Protein AF-A0A8J6C2D4-F1 (afdb_monomer_lite)

Sequence (119 aa):
MIMQDKLEKERIDAKNAVEEYVYEMRDKLSGVYEKFVNEDDRNSFILKLEDTENWLYEDGEDQPKQVYIDKLTDLKNLGQPIQTRYQEFEDRPKAFEELGKQVQLYMKVINAFKNKVCN

Secondary structure (DSSP, 8-state):
-HHHHHHHHHHHHHHHHHHHHHHHHHHHHHTTTGGGS-HHHHHHHHHHHHHHHHHHHTTTTT--HHHHHHHHHHHHHHHHHHHHHHHHHHHHHHHHHHHHHHHHHHHHHHHHHHHHH--

Structure (mmCIF, N/CA/C/O backbone):
data_AF-A0A8J6C2D4-F1
#
_entry.id   AF-A0A8J6C2D4-F1
#
loop_
_atom_site.group_PDB
_atom_site.id
_atom_site.type_symbol
_atom_site.label_atom_id
_atom_site.label_alt_id
_atom_site.label_comp_id
_atom_site.label_asym_id
_atom_site.label_entity_id
_atom_site.label_seq_id
_atom_site.pdbx_PDB_ins_code
_atom_site.Cartn_x
_atom_site.Cartn_y
_atom_site.Cartn_z
_atom_site.occupancy
_atom_site.B_iso_or_equiv
_atom_site.auth_seq_id
_atom_site.auth_comp_id
_atom_site.auth_asym_id
_atom_site.auth_atom_id
_atom_site.pdbx_PDB_model_num
ATOM 1 N N . MET A 1 1 ? -4.770 -21.304 28.752 1.00 62.91 1 MET A N 1
ATOM 2 C CA . MET A 1 1 ? -4.021 -20.031 28.751 1.00 62.91 1 MET A CA 1
ATOM 3 C C . MET A 1 1 ? -3.295 -19.847 27.424 1.00 62.91 1 MET A C 1
ATOM 5 O O . MET A 1 1 ? -3.813 -19.088 26.629 1.00 62.91 1 MET A O 1
ATOM 9 N N . ILE A 1 2 ? -2.301 -20.675 27.068 1.00 76.62 2 ILE A N 1
ATOM 10 C CA . ILE A 1 2 ? -1.493 -20.533 25.826 1.00 76.62 2 ILE A CA 1
ATOM 11 C C . ILE A 1 2 ? -2.294 -20.274 24.526 1.00 76.62 2 ILE A C 1
ATOM 13 O O . ILE A 1 2 ? -1.896 -19.448 23.712 1.00 76.62 2 ILE A O 1
ATOM 17 N N . MET A 1 3 ? -3.417 -20.966 24.299 1.00 80.25 3 MET A N 1
ATOM 18 C CA . MET A 1 3 ? -4.194 -20.800 23.058 1.00 80.25 3 MET A CA 1
ATOM 19 C C . MET A 1 3 ? -5.040 -19.519 23.023 1.00 80.25 3 MET A C 1
ATOM 21 O O . MET A 1 3 ? -5.219 -18.951 21.954 1.00 80.25 3 MET A O 1
ATOM 25 N N . GLN A 1 4 ? -5.525 -19.053 24.176 1.00 79.19 4 GLN A N 1
ATOM 26 C CA . GLN A 1 4 ? -6.250 -17.782 24.277 1.00 79.19 4 GLN A CA 1
ATOM 27 C C . GLN A 1 4 ? -5.280 -16.609 24.102 1.00 79.19 4 GLN A C 1
ATOM 29 O O . GLN A 1 4 ? -5.537 -15.726 23.294 1.00 79.19 4 GLN A O 1
ATOM 34 N N . ASP A 1 5 ? -4.104 -16.685 24.734 1.00 85.06 5 ASP A N 1
ATOM 35 C CA . ASP A 1 5 ? -3.047 -15.677 24.588 1.00 85.06 5 ASP A CA 1
ATOM 36 C C . ASP A 1 5 ? -2.575 -15.558 23.127 1.00 85.06 5 ASP A C 1
ATOM 38 O O . ASP A 1 5 ? -2.307 -14.465 22.631 1.00 85.06 5 ASP A O 1
ATOM 42 N N . LYS A 1 6 ? -2.511 -16.686 22.402 1.00 88.38 6 LYS A N 1
ATOM 43 C CA . LYS A 1 6 ? -2.174 -16.698 20.973 1.00 88.38 6 LYS A CA 1
ATOM 44 C C . LYS A 1 6 ? -3.245 -16.018 20.116 1.00 88.38 6 LYS A C 1
ATOM 46 O O . LYS A 1 6 ? -2.894 -15.245 19.231 1.00 88.38 6 LYS A O 1
ATOM 51 N N . LEU A 1 7 ? -4.523 -16.312 20.353 1.00 88.44 7 LEU A N 1
ATOM 52 C CA . LEU A 1 7 ? -5.626 -15.711 19.596 1.00 88.44 7 LEU A CA 1
ATOM 53 C C . LEU A 1 7 ? -5.710 -14.201 19.834 1.00 88.44 7 LEU A C 1
ATOM 55 O O . LEU A 1 7 ? -5.902 -13.447 18.884 1.00 88.44 7 LEU A O 1
ATOM 59 N N . GLU A 1 8 ? -5.499 -13.773 21.077 1.00 89.12 8 GLU A N 1
ATOM 60 C CA . GLU A 1 8 ? -5.463 -12.359 21.439 1.00 89.12 8 GLU A CA 1
ATOM 61 C C . GLU A 1 8 ? -4.293 -11.640 20.764 1.00 89.12 8 GLU A C 1
ATOM 63 O O . GLU A 1 8 ? -4.472 -10.593 20.144 1.00 89.12 8 GLU A O 1
ATOM 68 N N . LYS A 1 9 ? -3.103 -12.251 20.780 1.00 91.88 9 LYS A N 1
ATOM 69 C CA . LYS A 1 9 ? -1.945 -11.718 20.060 1.00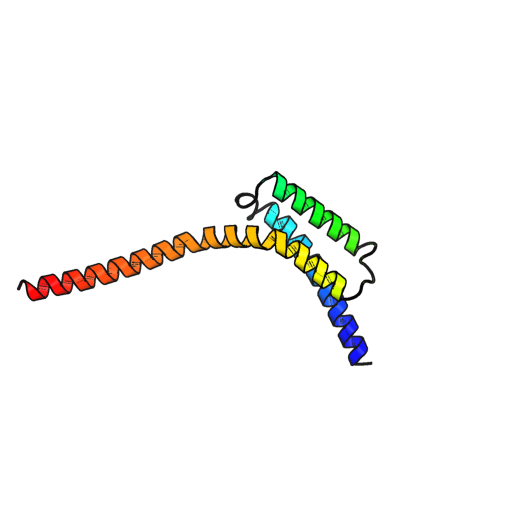 91.88 9 LYS A CA 1
ATOM 70 C C . LYS A 1 9 ? -2.226 -11.565 18.564 1.00 91.88 9 LYS A C 1
ATOM 72 O O . LYS A 1 9 ? -1.973 -10.510 18.001 1.00 91.88 9 LYS A O 1
ATOM 77 N N . GLU A 1 10 ? -2.775 -12.593 17.923 1.00 92.38 10 GLU A N 1
ATOM 78 C CA . GLU A 1 10 ? -3.084 -12.546 16.490 1.00 92.38 10 GLU A CA 1
ATOM 79 C C . GLU A 1 10 ? -4.144 -11.493 16.135 1.00 92.38 10 GLU A C 1
ATOM 81 O O . GLU A 1 10 ? -4.156 -10.991 15.010 1.00 92.38 10 GLU A O 1
ATOM 86 N N . ARG A 1 11 ? -5.048 -11.174 17.066 1.00 92.56 11 ARG A N 1
ATOM 87 C CA . ARG A 1 11 ? -6.023 -10.092 16.919 1.00 92.56 11 ARG A CA 1
ATOM 88 C C . ARG A 1 11 ? -5.345 -8.726 16.978 1.00 92.56 11 ARG A C 1
ATOM 90 O O . ARG A 1 11 ? -5.586 -7.907 16.097 1.00 92.56 11 ARG A O 1
ATOM 97 N N . ILE A 1 12 ? -4.481 -8.512 17.971 1.00 92.94 12 ILE A N 1
ATOM 98 C CA . ILE A 1 12 ? -3.700 -7.277 18.123 1.00 92.94 12 ILE A CA 1
ATOM 99 C C . ILE A 1 12 ? -2.794 -7.068 16.905 1.00 92.94 12 ILE A C 1
ATOM 101 O O . ILE A 1 12 ? -2.779 -5.982 16.334 1.00 92.94 12 ILE A O 1
ATOM 105 N N . ASP A 1 13 ? -2.110 -8.119 16.446 1.00 94.81 13 ASP A N 1
ATOM 106 C CA . ASP A 1 13 ? -1.264 -8.068 15.249 1.00 94.81 13 ASP A CA 1
ATOM 107 C C . ASP A 1 13 ? -2.083 -7.672 14.003 1.00 94.81 13 ASP A C 1
ATOM 109 O O . ASP A 1 13 ? -1.626 -6.874 13.185 1.00 94.81 13 ASP A O 1
ATOM 113 N N . ALA A 1 14 ? -3.313 -8.184 13.863 1.00 95.06 14 ALA A N 1
ATOM 114 C CA . ALA A 1 14 ? -4.197 -7.815 12.758 1.00 95.06 14 ALA A CA 1
ATOM 115 C C . ALA A 1 14 ? -4.672 -6.354 12.843 1.00 95.06 14 ALA A C 1
ATOM 117 O O . ALA A 1 14 ? -4.709 -5.679 11.816 1.00 95.06 14 ALA A O 1
ATOM 118 N N . LYS A 1 15 ? -4.992 -5.854 14.043 1.00 94.88 15 LYS A N 1
ATOM 119 C CA . LYS A 1 15 ? -5.341 -4.443 14.272 1.00 94.88 15 LYS A CA 1
ATOM 120 C C . LYS A 1 15 ? -4.174 -3.520 13.906 1.00 94.88 15 LYS A C 1
ATOM 122 O O . LYS A 1 15 ? -4.352 -2.607 13.104 1.00 94.88 15 LYS A O 1
ATOM 127 N N . ASN A 1 16 ? -2.978 -3.824 14.410 1.00 95.06 16 ASN A N 1
ATOM 128 C CA . ASN A 1 16 ? -1.759 -3.061 14.128 1.00 95.06 16 ASN A CA 1
ATOM 129 C C . ASN A 1 16 ? -1.428 -3.045 12.629 1.00 95.06 16 ASN A C 1
ATOM 131 O O . ASN A 1 16 ? -1.004 -2.023 12.105 1.00 95.06 16 ASN A O 1
ATOM 135 N N . ALA A 1 17 ? -1.666 -4.151 11.915 1.00 96.38 17 ALA A N 1
ATOM 136 C CA . ALA A 1 17 ? -1.454 -4.207 10.470 1.00 96.38 17 ALA A CA 1
ATOM 137 C C . ALA A 1 17 ? -2.399 -3.279 9.683 1.00 96.38 17 ALA A C 1
ATOM 139 O O . ALA A 1 17 ? -2.013 -2.773 8.630 1.00 96.38 17 ALA A O 1
ATOM 140 N N . VAL A 1 18 ? -3.631 -3.056 10.162 1.00 96.50 18 VAL A N 1
ATOM 141 C CA . VAL A 1 18 ? -4.541 -2.062 9.566 1.00 96.50 18 VAL A CA 1
ATOM 142 C C . VAL A 1 18 ? -4.025 -0.653 9.841 1.00 96.50 18 VAL A C 1
ATOM 144 O O . VAL A 1 18 ? -3.941 0.144 8.912 1.00 96.50 18 VAL A O 1
ATOM 147 N N . GLU A 1 19 ? -3.651 -0.363 11.087 1.00 95.50 19 GLU A N 1
ATOM 148 C CA . GLU A 1 19 ? -3.138 0.946 11.504 1.00 95.50 19 GLU A CA 1
ATOM 14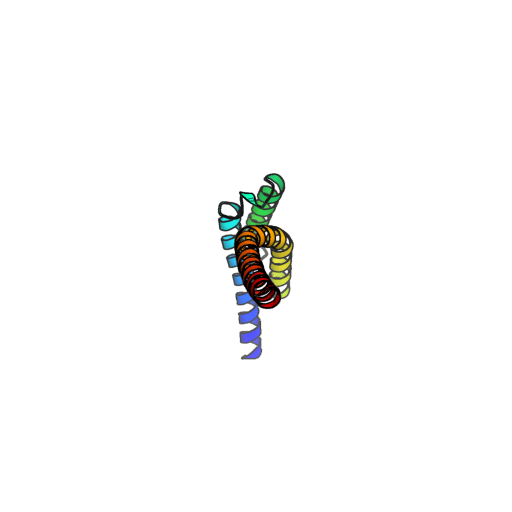9 C C . GLU A 1 19 ? -1.874 1.338 10.722 1.00 95.50 19 GLU A C 1
ATOM 151 O O . GLU A 1 19 ? -1.823 2.404 10.109 1.00 95.50 19 GLU A O 1
ATOM 156 N N . GLU A 1 20 ? -0.892 0.437 10.647 1.00 96.94 20 GLU A N 1
ATOM 157 C CA . GLU A 1 20 ? 0.342 0.642 9.884 1.00 96.94 20 GLU A CA 1
ATOM 158 C C . GLU A 1 20 ? 0.047 0.899 8.402 1.00 96.94 20 GLU A C 1
ATOM 160 O O . GLU A 1 20 ? 0.571 1.852 7.822 1.00 96.94 20 GLU A O 1
ATOM 165 N N . TYR A 1 21 ? -0.843 0.103 7.799 1.00 96.81 21 TYR A N 1
ATOM 166 C CA . TYR A 1 21 ? -1.219 0.278 6.398 1.00 96.81 21 TYR A CA 1
ATOM 167 C C . TYR A 1 21 ? -1.899 1.627 6.143 1.00 96.81 21 TYR A C 1
ATOM 169 O O . TYR A 1 21 ? -1.643 2.258 5.118 1.00 96.81 21 TYR A O 1
ATOM 177 N N . VAL A 1 22 ? -2.757 2.081 7.062 1.00 96.38 22 VAL A N 1
ATOM 178 C CA . VAL A 1 22 ? -3.441 3.374 6.955 1.00 96.38 22 VAL A CA 1
ATOM 179 C C . VAL A 1 22 ? -2.438 4.526 6.961 1.00 96.38 22 VAL A C 1
ATOM 181 O O . VAL A 1 22 ? -2.480 5.371 6.061 1.00 96.38 22 VAL A O 1
ATOM 184 N N . TYR A 1 23 ? -1.499 4.524 7.911 1.00 94.62 23 TYR A N 1
ATOM 185 C CA . TYR A 1 23 ? -0.459 5.549 7.988 1.00 94.62 23 TYR A CA 1
ATOM 186 C C . TYR A 1 23 ? 0.473 5.524 6.774 1.00 94.62 23 TYR A C 1
ATOM 188 O O . TYR A 1 23 ? 0.689 6.558 6.138 1.00 94.62 23 TYR A O 1
ATOM 196 N N . GLU A 1 24 ? 0.982 4.345 6.411 1.00 95.38 24 GLU A N 1
ATOM 197 C CA . GLU A 1 24 ? 1.896 4.177 5.281 1.00 95.38 24 GLU A CA 1
ATOM 198 C C . GLU A 1 24 ? 1.246 4.614 3.960 1.00 95.38 24 GLU A C 1
ATOM 200 O O . GLU A 1 24 ? 1.862 5.319 3.157 1.00 95.38 24 GLU A O 1
ATOM 205 N N . MET A 1 25 ? -0.007 4.221 3.715 1.00 94.88 25 MET A N 1
ATOM 206 C CA . MET A 1 25 ? -0.683 4.569 2.468 1.00 94.88 25 MET A CA 1
ATOM 207 C C . MET A 1 25 ? -1.034 6.047 2.381 1.00 94.88 25 MET A C 1
ATOM 209 O O . MET A 1 25 ? -0.907 6.608 1.293 1.00 94.88 25 MET A O 1
ATOM 213 N N . ARG A 1 26 ? -1.436 6.701 3.479 1.00 94.62 26 ARG A N 1
ATOM 214 C CA . ARG A 1 26 ? -1.723 8.145 3.454 1.00 94.62 26 ARG A CA 1
ATOM 215 C C . ARG A 1 26 ? -0.471 8.954 3.098 1.00 94.62 26 ARG A C 1
ATOM 217 O O . ARG A 1 26 ? -0.553 9.856 2.258 1.00 94.62 26 ARG A O 1
ATOM 224 N N . ASP A 1 27 ? 0.676 8.594 3.675 1.00 95.25 27 ASP A N 1
ATOM 225 C CA . ASP A 1 27 ? 1.970 9.204 3.347 1.00 95.25 27 ASP A CA 1
ATOM 226 C C . ASP A 1 27 ? 2.331 8.985 1.870 1.00 95.25 27 ASP A C 1
ATOM 228 O O . ASP A 1 27 ? 2.557 9.937 1.120 1.00 95.25 27 ASP A O 1
ATOM 232 N N . LYS A 1 28 ? 2.267 7.736 1.391 1.00 94.62 28 LYS A N 1
ATOM 233 C CA . LYS A 1 28 ? 2.613 7.422 -0.001 1.00 94.62 28 LYS A CA 1
ATOM 234 C C . LYS A 1 28 ? 1.680 8.067 -1.021 1.00 94.62 28 LYS A C 1
ATOM 236 O O . LYS A 1 28 ? 2.170 8.514 -2.057 1.00 94.62 28 LYS A O 1
ATOM 241 N N . LEU A 1 29 ? 0.373 8.139 -0.757 1.00 93.44 29 LEU A N 1
ATOM 242 C CA . LEU A 1 29 ? -0.609 8.798 -1.635 1.00 93.44 29 LEU A CA 1
ATOM 243 C C . LEU A 1 29 ? -0.350 10.298 -1.784 1.00 93.44 29 LEU A C 1
ATOM 245 O O . LEU A 1 29 ? -0.614 10.848 -2.852 1.00 93.44 29 LEU A O 1
ATOM 249 N N . SER A 1 30 ? 0.194 10.925 -0.742 1.00 90.50 30 SER A N 1
ATOM 250 C CA . SER A 1 30 ? 0.579 12.342 -0.733 1.00 90.50 30 SER A CA 1
ATOM 251 C C . SER A 1 30 ? 2.009 12.575 -1.241 1.00 90.50 30 SER A C 1
ATOM 253 O O . SER A 1 30 ? 2.440 13.716 -1.374 1.00 90.50 30 SER A O 1
ATOM 255 N N . GLY A 1 31 ? 2.753 11.499 -1.507 1.00 92.38 31 GLY A N 1
ATOM 256 C CA . GLY A 1 31 ? 4.137 11.526 -1.960 1.00 92.38 31 GLY A CA 1
ATOM 257 C C . GLY A 1 31 ? 4.325 10.735 -3.249 1.00 92.38 31 GLY A C 1
ATOM 258 O O . GLY A 1 31 ? 3.913 11.143 -4.333 1.00 92.38 31 GLY A O 1
ATOM 259 N N . VAL A 1 32 ? 4.987 9.582 -3.148 1.00 93.31 32 VAL A N 1
ATOM 260 C CA . VAL A 1 32 ? 5.446 8.811 -4.318 1.00 93.31 32 VAL A CA 1
ATOM 261 C C . VAL A 1 32 ? 4.320 8.311 -5.225 1.00 93.31 32 VAL A C 1
ATOM 263 O O . VAL A 1 32 ? 4.543 8.139 -6.420 1.00 93.31 32 VAL A O 1
ATOM 266 N N . TYR A 1 33 ? 3.117 8.085 -4.692 1.00 93.88 33 TYR A N 1
ATOM 267 C CA . TYR A 1 33 ? 1.976 7.574 -5.452 1.00 93.88 33 TYR A CA 1
ATOM 268 C C . TYR A 1 33 ? 1.126 8.660 -6.100 1.00 93.88 33 TYR A C 1
ATOM 270 O O . TYR A 1 33 ? 0.319 8.321 -6.961 1.00 93.88 33 TYR A O 1
ATOM 278 N N . GLU A 1 34 ? 1.340 9.937 -5.774 1.00 92.06 34 GLU A N 1
ATOM 279 C CA . GLU A 1 34 ? 0.524 11.058 -6.254 1.00 92.06 34 GLU A CA 1
ATOM 280 C C . GLU A 1 34 ? 0.350 11.053 -7.784 1.00 92.06 34 GLU A C 1
ATOM 282 O O . GLU A 1 34 ? -0.739 11.296 -8.294 1.00 92.06 34 GLU A O 1
ATOM 287 N N . LYS A 1 35 ? 1.408 10.699 -8.525 1.00 92.31 35 LYS A N 1
ATOM 288 C CA . LYS A 1 35 ? 1.428 10.681 -10.000 1.00 92.31 35 LYS A CA 1
ATOM 289 C C . LYS A 1 35 ? 0.838 9.414 -10.632 1.00 92.31 35 LYS A C 1
ATOM 291 O O . LYS A 1 35 ? 0.743 9.335 -11.854 1.00 92.31 35 LYS A O 1
ATOM 296 N N . PHE A 1 36 ? 0.492 8.408 -9.830 1.00 93.38 36 PHE A N 1
ATOM 297 C CA . PHE A 1 36 ? 0.072 7.072 -10.283 1.00 93.38 36 PHE A CA 1
ATOM 298 C C . PHE A 1 36 ? -1.409 6.775 -10.001 1.00 93.38 36 PHE A C 1
ATOM 300 O O . PHE A 1 36 ? -1.905 5.671 -10.266 1.00 93.38 36 PHE A O 1
ATOM 307 N N . VAL A 1 37 ? -2.124 7.771 -9.484 1.00 93.75 37 VAL A N 1
ATOM 308 C CA . VAL A 1 37 ? -3.544 7.727 -9.143 1.00 93.75 37 VAL A CA 1
ATOM 309 C C . VAL A 1 37 ? -4.222 9.003 -9.645 1.00 93.75 37 VAL A C 1
ATOM 311 O O . VAL A 1 37 ? -3.594 10.056 -9.710 1.00 93.75 37 VAL A O 1
ATOM 314 N N . ASN A 1 38 ? -5.490 8.906 -10.042 1.00 93.25 38 ASN A N 1
ATOM 315 C CA . ASN A 1 38 ? -6.274 10.085 -10.399 1.00 93.25 38 ASN A CA 1
ATOM 316 C C . ASN A 1 38 ? -6.657 10.873 -9.134 1.00 93.25 38 ASN A C 1
ATOM 318 O O . ASN A 1 38 ? -6.776 10.281 -8.064 1.00 93.25 38 ASN A O 1
ATOM 322 N N . GLU A 1 39 ? -6.888 12.181 -9.240 1.00 92.19 39 GLU A N 1
ATOM 323 C CA . GLU A 1 39 ? -7.203 13.017 -8.073 1.00 92.19 39 GLU A CA 1
ATOM 324 C C . GLU A 1 39 ? -8.488 12.571 -7.365 1.00 92.19 39 GLU A C 1
ATOM 326 O O . GLU A 1 39 ? -8.495 12.459 -6.140 1.00 92.19 39 GLU A O 1
ATOM 331 N N . ASP A 1 40 ? -9.537 12.238 -8.121 1.00 93.12 40 ASP A N 1
ATOM 332 C CA . ASP A 1 40 ? -10.808 11.761 -7.561 1.00 93.12 40 ASP A CA 1
ATOM 333 C C . ASP A 1 40 ? -10.634 10.443 -6.790 1.00 93.12 40 ASP A C 1
ATOM 335 O O . ASP A 1 40 ? -11.070 10.322 -5.643 1.00 93.12 40 ASP A O 1
ATOM 339 N N . ASP A 1 41 ? -9.931 9.475 -7.389 1.00 92.56 41 ASP A N 1
ATOM 340 C CA . ASP A 1 41 ? -9.651 8.174 -6.771 1.00 92.56 41 ASP A CA 1
ATOM 341 C C . ASP A 1 41 ? -8.753 8.328 -5.537 1.00 92.56 41 ASP A C 1
ATOM 343 O O . ASP A 1 41 ? -8.964 7.666 -4.519 1.00 92.56 41 ASP A O 1
ATOM 347 N N . ARG A 1 42 ? -7.764 9.228 -5.603 1.00 93.06 42 ARG A N 1
ATOM 348 C CA . ARG A 1 42 ? -6.864 9.545 -4.489 1.00 93.06 42 ARG A CA 1
ATOM 349 C C . ARG A 1 42 ? -7.645 10.123 -3.323 1.00 93.06 42 ARG A C 1
ATOM 351 O O . ARG A 1 42 ? -7.502 9.639 -2.206 1.00 93.06 42 ARG A O 1
ATOM 358 N N . ASN A 1 43 ? -8.472 11.132 -3.580 1.00 93.88 43 ASN A N 1
ATOM 359 C CA . ASN A 1 43 ? -9.262 11.796 -2.549 1.00 93.88 43 ASN A CA 1
ATOM 360 C C . ASN A 1 43 ? -10.274 10.821 -1.931 1.00 93.88 43 ASN A C 1
ATOM 362 O O . ASN A 1 43 ? -10.386 10.750 -0.711 1.00 93.88 43 ASN A O 1
ATOM 366 N N . SER A 1 44 ? -10.947 10.008 -2.754 1.00 94.69 44 SER A N 1
ATOM 367 C CA . SER A 1 44 ? -11.847 8.957 -2.266 1.00 94.69 44 SER A CA 1
ATOM 368 C C . SER A 1 44 ? -11.118 7.938 -1.388 1.00 94.69 44 SER A C 1
ATOM 370 O O . SER A 1 44 ? -11.646 7.520 -0.355 1.00 94.69 44 SER A O 1
ATOM 372 N N . PHE A 1 45 ? -9.893 7.559 -1.756 1.00 95.75 45 PHE A N 1
ATOM 373 C CA . PHE A 1 45 ? -9.115 6.614 -0.968 1.00 95.75 45 PHE A CA 1
ATOM 374 C C . PHE A 1 45 ? -8.586 7.230 0.333 1.00 95.75 45 PHE A C 1
ATOM 376 O O . PHE A 1 45 ? -8.673 6.579 1.370 1.00 95.75 45 PHE A O 1
ATOM 383 N N . ILE A 1 46 ? -8.122 8.485 0.319 1.00 94.56 46 ILE A N 1
ATOM 384 C CA . ILE A 1 46 ? -7.713 9.218 1.531 1.00 94.56 46 ILE A CA 1
ATOM 385 C C . ILE A 1 46 ? -8.867 9.285 2.534 1.00 94.56 46 ILE A C 1
ATOM 387 O O . ILE A 1 46 ? -8.667 8.924 3.692 1.00 94.56 46 ILE A O 1
ATOM 391 N N . LEU A 1 47 ? -10.075 9.639 2.081 1.00 95.75 47 LEU A N 1
ATOM 392 C CA . LEU A 1 47 ? -11.271 9.644 2.930 1.00 95.75 47 LEU A CA 1
ATOM 393 C C . LEU A 1 47 ? -11.537 8.260 3.530 1.00 95.75 47 LEU A C 1
ATOM 395 O O . LEU A 1 47 ? -11.768 8.130 4.724 1.00 95.75 47 LEU A O 1
ATOM 399 N N . LYS A 1 48 ? -11.415 7.191 2.735 1.00 95.81 48 LYS A N 1
ATOM 400 C CA . LYS A 1 48 ? -11.607 5.824 3.241 1.00 95.81 48 LYS A CA 1
ATOM 401 C C . LYS A 1 48 ? -10.541 5.407 4.265 1.00 95.81 48 LYS A C 1
ATOM 403 O O . LYS A 1 48 ? -10.831 4.604 5.155 1.00 95.81 48 LYS A O 1
ATOM 408 N N . LEU A 1 49 ? -9.315 5.918 4.142 1.00 96.06 49 LEU A N 1
ATOM 409 C CA . LEU A 1 49 ? -8.244 5.717 5.121 1.00 96.06 49 LEU A CA 1
ATOM 410 C C . LEU A 1 49 ? -8.527 6.497 6.415 1.00 96.06 49 LEU A C 1
ATOM 412 O O . LEU A 1 49 ? -8.359 5.933 7.489 1.00 96.06 49 LEU A O 1
ATOM 416 N N . GLU A 1 50 ? -9.010 7.741 6.323 1.00 95.56 50 GLU A N 1
ATOM 417 C CA . GLU A 1 50 ? -9.499 8.544 7.464 1.00 95.56 50 GLU A CA 1
ATOM 418 C C . GLU A 1 50 ? -10.665 7.869 8.190 1.00 95.56 50 GLU A C 1
ATOM 420 O O . GLU A 1 50 ? -10.610 7.687 9.403 1.00 95.56 50 GLU A O 1
ATOM 425 N N . ASP A 1 51 ? -11.672 7.400 7.457 1.00 96.06 51 ASP A N 1
ATOM 426 C CA . ASP A 1 51 ? -12.804 6.670 8.032 1.00 96.06 51 ASP A CA 1
ATOM 427 C C . ASP A 1 51 ? -12.353 5.383 8.733 1.00 96.06 51 ASP A C 1
ATOM 429 O O . ASP A 1 51 ? -12.904 5.002 9.765 1.00 96.06 51 ASP A O 1
ATOM 433 N N . THR A 1 52 ? -11.342 4.698 8.186 1.00 95.44 52 THR A N 1
ATOM 434 C CA . THR A 1 52 ? -10.804 3.479 8.805 1.00 95.44 52 THR A CA 1
ATOM 435 C C . THR A 1 52 ? -9.984 3.793 10.056 1.00 95.44 52 THR A C 1
ATOM 437 O O . THR A 1 52 ? -10.085 3.052 11.029 1.00 95.44 52 THR A O 1
ATOM 440 N N . GLU A 1 53 ? -9.216 4.885 10.061 1.00 94.69 53 GLU A N 1
ATOM 441 C CA . GLU A 1 53 ? -8.505 5.376 11.248 1.00 94.69 53 GLU A CA 1
ATOM 442 C C . GLU A 1 53 ? -9.485 5.725 12.373 1.00 94.69 53 GLU A C 1
ATOM 444 O O . GLU A 1 53 ? -9.353 5.209 13.479 1.00 94.69 53 GLU A O 1
ATOM 449 N N . ASN A 1 54 ? -10.521 6.515 12.074 1.00 95.38 54 ASN A N 1
ATOM 450 C CA . ASN A 1 54 ? -11.564 6.864 13.041 1.00 95.38 54 ASN A CA 1
ATOM 451 C C . ASN A 1 54 ? -12.255 5.609 13.587 1.00 95.38 54 ASN A C 1
ATOM 453 O O . ASN A 1 54 ? -12.403 5.449 14.796 1.00 95.38 54 ASN A O 1
ATOM 457 N N . TRP A 1 55 ? -12.592 4.667 12.703 1.00 95.75 55 TRP A N 1
ATOM 458 C CA . TRP A 1 55 ? -13.182 3.395 13.101 1.00 95.75 55 TRP A CA 1
ATOM 459 C C . TRP A 1 55 ? -12.281 2.600 14.058 1.00 95.75 55 TRP A C 1
ATOM 461 O O . TRP A 1 55 ? -12.798 2.039 15.016 1.00 95.75 55 TRP A O 1
ATOM 471 N N . LEU A 1 56 ? -10.954 2.570 13.869 1.00 93.94 56 LEU A N 1
ATOM 472 C CA . LEU A 1 56 ? -10.029 1.852 14.767 1.00 93.94 56 LEU A CA 1
ATOM 473 C C . LEU A 1 56 ? -10.047 2.378 16.214 1.00 93.94 56 LEU A C 1
ATOM 475 O O . LEU A 1 56 ? -9.770 1.596 17.133 1.00 93.94 56 LEU A O 1
ATOM 479 N N . TYR A 1 57 ? -10.357 3.664 16.406 1.00 91.19 57 TYR A N 1
ATOM 480 C CA . TYR A 1 57 ? -10.464 4.315 17.718 1.00 91.19 57 TYR A CA 1
ATOM 481 C C . TYR A 1 57 ? -11.880 4.283 18.315 1.00 91.19 57 TYR A C 1
ATOM 483 O O . TYR A 1 57 ? -12.038 4.563 19.501 1.00 91.19 57 TYR A O 1
ATOM 491 N N . GLU A 1 58 ? -12.891 3.937 17.517 1.00 93.00 58 GLU A N 1
ATOM 492 C CA . GLU A 1 58 ? -14.289 3.822 17.935 1.00 93.00 58 GLU A CA 1
ATOM 493 C C . GLU A 1 58 ? -14.733 2.346 17.912 1.00 93.00 58 GLU A C 1
ATOM 495 O O . GLU A 1 58 ? -14.258 1.520 18.694 1.00 93.00 58 GLU A O 1
ATOM 500 N N . ASP A 1 59 ? -15.618 1.982 16.982 1.00 88.88 59 ASP A N 1
ATOM 501 C CA . ASP A 1 59 ? -16.223 0.650 16.870 1.00 88.88 59 ASP A CA 1
ATOM 502 C C . ASP A 1 59 ? -15.203 -0.478 16.629 1.00 88.88 59 ASP A C 1
ATOM 504 O O . ASP A 1 59 ? -15.499 -1.656 16.838 1.00 88.88 59 ASP A O 1
ATOM 508 N N . GLY A 1 60 ? -14.008 -0.133 16.156 1.00 86.44 60 GLY A N 1
ATOM 509 C CA . GLY A 1 60 ? -12.901 -1.023 15.843 1.00 86.44 60 GLY A CA 1
ATOM 510 C C . GLY A 1 60 ? -12.011 -1.376 17.031 1.00 86.44 60 GLY A C 1
ATOM 511 O O . GLY A 1 60 ? -11.042 -2.110 16.832 1.00 86.44 60 GLY A O 1
ATOM 512 N N . GLU A 1 61 ? -12.286 -0.895 18.250 1.00 87.81 61 GLU A N 1
ATOM 513 C CA . GLU A 1 61 ? -11.424 -1.177 19.405 1.00 87.81 61 GLU A CA 1
ATOM 514 C C . GLU A 1 61 ? -11.415 -2.669 19.783 1.00 87.81 61 GLU A C 1
ATOM 516 O O . GLU A 1 61 ? -10.335 -3.235 19.970 1.00 87.81 61 GLU A O 1
ATOM 521 N N . ASP A 1 62 ? -12.596 -3.298 19.822 1.00 89.44 62 ASP A N 1
ATOM 522 C CA . ASP A 1 62 ? -12.818 -4.677 20.279 1.00 89.44 62 ASP A CA 1
ATOM 523 C C . ASP A 1 62 ? -13.531 -5.524 19.213 1.00 89.44 62 ASP A C 1
ATOM 525 O O . ASP A 1 62 ? -14.657 -5.990 19.387 1.00 89.44 62 ASP A O 1
ATOM 529 N N . GLN A 1 63 ? -12.881 -5.704 18.060 1.00 93.50 63 GLN A N 1
ATOM 530 C CA . GLN A 1 63 ? -13.445 -6.477 16.951 1.00 93.50 63 GLN A CA 1
ATOM 531 C C . GLN A 1 63 ? -12.782 -7.849 16.790 1.00 93.50 63 GLN A C 1
ATOM 533 O O . GLN A 1 63 ? -11.613 -8.042 17.138 1.00 93.50 63 GLN A O 1
ATOM 538 N N . PRO A 1 64 ? -13.495 -8.844 16.230 1.00 93.19 64 PRO A N 1
ATOM 539 C CA . PRO A 1 64 ? -12.888 -10.114 15.864 1.00 93.19 64 PRO A CA 1
ATOM 540 C C . PRO A 1 64 ? -11.746 -9.919 14.862 1.00 93.19 64 PRO A C 1
ATOM 542 O O . PRO A 1 64 ? -11.852 -9.120 13.934 1.00 93.19 64 PRO A O 1
ATOM 545 N N . LYS A 1 65 ? -10.696 -10.745 14.972 1.00 93.56 65 LYS A N 1
ATOM 546 C CA . LYS A 1 65 ? -9.539 -10.760 14.054 1.00 93.56 65 LYS A CA 1
ATOM 547 C C . LYS A 1 65 ? -9.933 -10.672 12.573 1.00 93.56 65 LYS A C 1
ATOM 549 O O . LYS A 1 65 ? -9.290 -9.961 11.808 1.00 93.56 65 LYS A O 1
ATOM 554 N N . GLN A 1 66 ? -10.978 -11.401 12.176 1.00 94.94 66 GLN A N 1
ATOM 555 C CA . GLN A 1 66 ? -11.432 -11.447 10.787 1.00 94.94 66 GLN A CA 1
ATOM 556 C C . GLN A 1 66 ? -11.857 -10.069 10.262 1.00 94.94 66 GLN A C 1
ATOM 558 O O . GLN A 1 66 ? -11.554 -9.746 9.122 1.00 94.94 66 GLN A O 1
ATOM 563 N N . VAL A 1 67 ? -12.461 -9.223 11.102 1.00 96.31 67 VAL A N 1
ATOM 564 C CA . VAL A 1 67 ? -12.908 -7.881 10.703 1.00 96.31 67 VAL A CA 1
ATOM 565 C C . VAL A 1 67 ? -11.718 -6.995 10.325 1.00 96.31 67 VAL A C 1
ATOM 567 O O . VAL A 1 67 ? -11.772 -6.299 9.313 1.00 96.31 67 VAL A O 1
ATOM 570 N N . TYR A 1 68 ? -10.613 -7.066 11.077 1.00 95.50 68 TYR A N 1
ATOM 571 C CA . TYR A 1 68 ? -9.381 -6.348 10.730 1.00 95.50 68 TYR A CA 1
ATOM 572 C C . TYR A 1 68 ? -8.764 -6.864 9.422 1.00 95.50 68 TYR A C 1
ATOM 574 O O . TYR A 1 68 ? -8.308 -6.072 8.601 1.00 95.50 68 TYR A O 1
ATOM 582 N N . ILE A 1 69 ? -8.786 -8.183 9.193 1.00 96.19 69 ILE A N 1
ATOM 583 C CA . ILE A 1 69 ? -8.291 -8.788 7.945 1.00 96.19 69 ILE A CA 1
ATOM 584 C C . ILE A 1 69 ? -9.120 -8.327 6.745 1.00 96.19 69 ILE A C 1
ATOM 586 O O . ILE A 1 69 ? -8.550 -7.964 5.713 1.00 96.19 69 ILE A O 1
ATOM 590 N N . ASP A 1 70 ? -10.444 -8.326 6.875 1.00 96.50 70 ASP A N 1
ATOM 591 C CA . ASP A 1 70 ? -11.353 -7.923 5.805 1.00 96.50 70 ASP A CA 1
ATOM 592 C C . ASP A 1 70 ? -11.174 -6.432 5.493 1.00 96.50 70 ASP A C 1
ATOM 594 O O . ASP A 1 70 ? -10.987 -6.064 4.333 1.00 96.50 70 ASP A O 1
ATOM 598 N N . LYS A 1 71 ? -11.079 -5.580 6.525 1.00 95.31 71 LYS A N 1
ATOM 599 C CA . LYS A 1 71 ? -10.755 -4.154 6.363 1.00 95.31 71 LYS A CA 1
ATOM 600 C C . LYS A 1 71 ? -9.423 -3.936 5.658 1.00 95.31 71 LYS A C 1
ATOM 602 O O . LYS A 1 71 ? -9.361 -3.163 4.703 1.00 95.31 71 LYS A O 1
ATOM 607 N N . LEU A 1 72 ? -8.367 -4.627 6.084 1.00 96.56 72 LEU A N 1
ATOM 608 C CA . LEU A 1 72 ? -7.061 -4.525 5.435 1.00 96.56 72 LEU A CA 1
ATOM 609 C C . LEU A 1 72 ? -7.130 -4.967 3.969 1.00 96.56 72 LEU A C 1
ATOM 611 O O . LEU A 1 72 ? -6.510 -4.351 3.105 1.00 96.56 72 LEU A O 1
ATOM 615 N N . THR A 1 73 ? -7.884 -6.026 3.681 1.00 96.88 73 THR A N 1
ATOM 616 C CA . THR A 1 73 ? -8.069 -6.542 2.320 1.00 96.88 73 THR A CA 1
ATOM 617 C C . THR A 1 73 ? -8.793 -5.526 1.441 1.00 96.88 73 THR A C 1
ATOM 619 O O . THR A 1 73 ? -8.344 -5.255 0.328 1.00 96.88 73 THR A O 1
ATOM 622 N N . ASP A 1 74 ? -9.847 -4.892 1.952 1.00 95.94 74 ASP A N 1
ATOM 623 C CA . ASP A 1 74 ? -10.580 -3.840 1.246 1.00 95.94 74 ASP A CA 1
ATOM 624 C C . ASP A 1 74 ? -9.704 -2.631 0.916 1.00 95.94 74 ASP A C 1
ATOM 626 O O . ASP A 1 74 ? -9.787 -2.088 -0.189 1.00 95.94 74 ASP A O 1
AT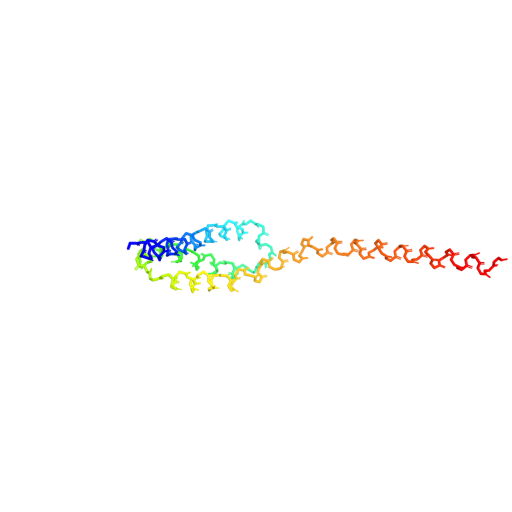OM 630 N N . LEU A 1 75 ? -8.856 -2.209 1.857 1.00 96.38 75 LEU A N 1
ATOM 631 C CA . LEU A 1 75 ? -7.910 -1.121 1.623 1.00 96.38 75 LEU A CA 1
ATOM 632 C C . LEU A 1 75 ? -6.841 -1.529 0.598 1.00 96.38 75 LEU A C 1
ATOM 634 O O . LEU A 1 75 ? -6.552 -0.775 -0.333 1.00 96.38 75 LEU A O 1
ATOM 638 N N . LYS A 1 76 ? -6.308 -2.752 0.699 1.00 95.44 76 LYS A N 1
ATOM 639 C CA . LYS A 1 76 ? -5.331 -3.288 -0.259 1.00 95.44 76 LYS A CA 1
ATOM 640 C C . LYS A 1 76 ? -5.896 -3.434 -1.664 1.00 95.44 76 LYS A C 1
ATOM 642 O O . LYS A 1 76 ? -5.171 -3.171 -2.614 1.00 95.44 76 LYS A O 1
ATOM 647 N N . ASN A 1 77 ? -7.169 -3.780 -1.826 1.00 95.62 77 ASN A N 1
ATOM 648 C CA . ASN A 1 77 ? -7.798 -3.856 -3.147 1.00 95.62 77 ASN A CA 1
ATOM 649 C C . ASN A 1 77 ? -7.771 -2.506 -3.886 1.00 95.62 77 ASN A C 1
ATOM 651 O O . ASN A 1 77 ? -7.662 -2.481 -5.111 1.00 95.62 77 ASN A O 1
ATOM 655 N N . LEU A 1 78 ? -7.816 -1.391 -3.148 1.00 93.62 78 LEU A N 1
ATOM 656 C CA . LEU A 1 78 ? -7.692 -0.040 -3.703 1.00 93.62 78 LEU A CA 1
ATOM 657 C C . LEU A 1 78 ? -6.230 0.394 -3.872 1.00 93.62 78 LEU A C 1
ATOM 659 O O . LEU A 1 78 ? -5.883 1.020 -4.872 1.00 93.62 78 LEU A O 1
ATOM 663 N N . GLY A 1 79 ? -5.358 0.048 -2.920 1.00 94.06 79 GLY A N 1
ATOM 664 C CA . GLY A 1 79 ? -3.947 0.438 -2.954 1.00 94.06 79 GLY A CA 1
ATOM 665 C C . GLY A 1 79 ? -3.080 -0.381 -3.912 1.00 94.06 79 GLY A C 1
ATOM 666 O O . GLY A 1 79 ? -2.149 0.159 -4.510 1.00 94.06 79 GLY A O 1
ATOM 667 N N . GLN A 1 80 ? -3.391 -1.662 -4.112 1.00 94.75 80 GLN A N 1
ATOM 668 C CA . GLN A 1 80 ? -2.584 -2.583 -4.913 1.00 94.75 80 GLN A CA 1
ATOM 669 C C . GLN A 1 80 ? -2.420 -2.119 -6.370 1.00 94.75 80 GLN A C 1
ATOM 671 O O . GLN A 1 80 ? -1.283 -2.104 -6.842 1.00 94.75 80 GLN A O 1
ATOM 676 N N . PRO A 1 81 ? -3.471 -1.673 -7.089 1.00 95.19 81 PRO A N 1
ATOM 677 C CA . PRO A 1 81 ? -3.310 -1.148 -8.444 1.00 95.19 81 PRO A CA 1
ATOM 678 C C . PRO A 1 81 ? -2.383 0.073 -8.513 1.00 95.19 81 PRO A C 1
ATOM 680 O O . PRO A 1 81 ? -1.621 0.213 -9.468 1.00 95.19 81 PRO A O 1
ATOM 683 N N . ILE A 1 82 ? -2.423 0.946 -7.503 1.00 94.94 82 ILE A N 1
ATOM 684 C CA . ILE A 1 82 ? -1.584 2.150 -7.429 1.00 94.94 82 ILE A CA 1
ATOM 685 C C . ILE A 1 82 ? -0.120 1.749 -7.218 1.00 94.94 82 ILE A C 1
ATOM 687 O O . ILE A 1 82 ? 0.764 2.190 -7.955 1.00 94.94 82 ILE A O 1
ATOM 691 N N . GLN A 1 83 ? 0.129 0.846 -6.267 1.00 94.62 83 GLN A N 1
ATOM 692 C CA . GLN A 1 83 ? 1.459 0.309 -5.998 1.00 94.62 83 GLN A CA 1
ATOM 693 C C . GLN A 1 83 ? 2.039 -0.423 -7.214 1.00 94.62 83 GLN A C 1
ATOM 695 O O . GLN A 1 83 ? 3.213 -0.237 -7.528 1.00 94.62 83 GLN A O 1
ATOM 700 N N . THR A 1 84 ? 1.227 -1.212 -7.924 1.00 95.12 84 THR A N 1
ATOM 701 C CA . THR A 1 84 ? 1.649 -1.903 -9.148 1.00 95.12 84 THR A CA 1
ATOM 702 C C . THR A 1 84 ? 2.054 -0.910 -10.235 1.00 95.12 84 THR A C 1
ATOM 704 O O . THR A 1 84 ? 3.117 -1.074 -10.822 1.00 95.12 84 THR A O 1
ATOM 707 N N . ARG A 1 85 ? 1.284 0.164 -10.466 1.00 95.19 85 ARG A N 1
ATOM 708 C CA . ARG A 1 85 ? 1.659 1.211 -11.439 1.00 95.19 85 ARG A CA 1
ATOM 709 C C . ARG A 1 85 ? 2.982 1.888 -11.082 1.00 95.19 85 ARG A C 1
ATOM 711 O O . ARG A 1 85 ? 3.799 2.121 -11.969 1.00 95.19 85 ARG A O 1
ATOM 718 N N . TYR A 1 86 ? 3.199 2.177 -9.799 1.00 95.19 86 TYR A N 1
ATOM 719 C CA . TYR A 1 86 ? 4.462 2.733 -9.314 1.00 95.19 86 TYR A CA 1
ATOM 720 C C . TYR A 1 86 ? 5.637 1.765 -9.530 1.00 95.19 86 TYR A C 1
ATOM 722 O O . TYR A 1 86 ? 6.665 2.154 -10.076 1.00 95.19 86 TYR A O 1
ATOM 730 N N . GLN A 1 87 ? 5.482 0.490 -9.160 1.00 94.69 87 GLN A N 1
ATOM 731 C 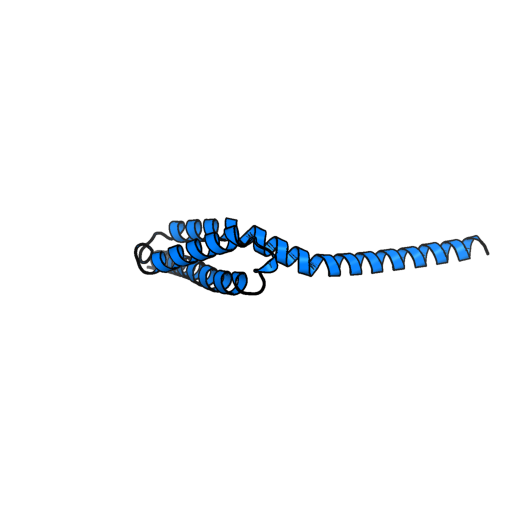CA . GLN A 1 87 ? 6.513 -0.533 -9.369 1.00 94.69 87 GLN A CA 1
ATOM 732 C C . GLN A 1 87 ? 6.838 -0.718 -10.852 1.00 94.69 87 GLN A C 1
ATOM 734 O O . GLN A 1 87 ? 8.004 -0.729 -11.234 1.00 94.69 87 GLN A O 1
ATOM 739 N N . GLU A 1 88 ? 5.819 -0.790 -11.709 1.00 94.88 88 GLU A N 1
ATOM 740 C CA . GLU A 1 88 ? 6.023 -0.877 -13.154 1.00 94.88 88 GLU A CA 1
ATOM 741 C C . GLU A 1 88 ? 6.801 0.321 -13.701 1.00 94.88 88 GLU A C 1
ATOM 743 O O . GLU A 1 88 ? 7.635 0.148 -14.589 1.00 94.88 88 GLU A O 1
ATOM 748 N N . PHE A 1 89 ? 6.543 1.526 -13.193 1.00 94.75 89 PHE A N 1
ATOM 749 C CA . PHE A 1 89 ? 7.276 2.721 -13.596 1.00 94.75 89 PHE A CA 1
ATOM 750 C C . PHE A 1 89 ? 8.761 2.646 -13.217 1.00 94.75 89 PHE A C 1
ATOM 752 O O . PHE A 1 89 ? 9.611 2.979 -14.041 1.00 94.75 89 PHE A O 1
ATOM 759 N N . GLU A 1 90 ? 9.074 2.149 -12.021 1.00 94.12 90 GLU A N 1
ATOM 760 C CA . GLU A 1 90 ? 10.450 1.995 -11.533 1.00 94.12 90 GLU A CA 1
ATOM 761 C C . GLU A 1 90 ? 11.214 0.858 -12.230 1.00 94.12 90 GLU A C 1
ATOM 763 O O . GLU A 1 90 ? 12.425 0.949 -12.463 1.00 94.12 90 GLU A O 1
ATOM 768 N N . ASP A 1 91 ? 10.523 -0.230 -12.568 1.00 94.94 91 ASP A N 1
ATOM 769 C CA . ASP A 1 91 ? 11.163 -1.454 -13.049 1.00 94.94 91 ASP A CA 1
ATOM 770 C C . ASP A 1 91 ? 11.235 -1.542 -14.573 1.00 94.94 91 ASP A C 1
ATOM 772 O O . ASP A 1 91 ? 12.176 -2.127 -15.119 1.00 94.94 91 ASP A O 1
ATOM 776 N N . ARG A 1 92 ? 10.300 -0.914 -15.295 1.00 94.75 92 ARG A N 1
ATOM 777 C CA . ARG A 1 92 ? 10.278 -0.936 -16.764 1.00 94.75 92 ARG A CA 1
ATOM 778 C C . ARG A 1 92 ? 11.573 -0.389 -17.388 1.00 94.75 92 ARG A C 1
ATOM 780 O O . ARG A 1 92 ? 12.091 -1.064 -18.278 1.00 94.75 92 ARG A O 1
ATOM 787 N N . PRO A 1 93 ? 12.160 0.744 -16.949 1.00 95.38 93 PRO A N 1
ATOM 788 C CA . PRO A 1 93 ? 13.431 1.226 -17.495 1.00 95.38 93 PRO A CA 1
ATOM 789 C C . PRO A 1 93 ? 14.579 0.227 -17.313 1.00 95.38 93 PRO A C 1
ATOM 791 O O . PRO A 1 93 ? 15.339 -0.011 -18.251 1.00 95.38 93 PRO A O 1
ATOM 794 N N . LYS A 1 94 ? 14.661 -0.414 -16.141 1.00 95.31 94 LYS A N 1
ATOM 795 C CA . LYS A 1 94 ? 15.683 -1.427 -15.835 1.00 95.31 94 LYS A CA 1
ATOM 796 C C . LYS A 1 94 ? 15.521 -2.653 -16.733 1.00 95.31 94 LYS A C 1
ATOM 798 O O . LYS A 1 94 ? 16.499 -3.150 -17.285 1.00 95.31 94 LYS A O 1
ATOM 803 N N . ALA A 1 95 ? 14.281 -3.102 -16.934 1.00 94.94 95 ALA A N 1
ATOM 804 C CA . ALA A 1 95 ? 13.970 -4.204 -17.841 1.00 94.94 95 ALA A CA 1
ATOM 805 C C . ALA A 1 95 ? 14.348 -3.879 -19.299 1.00 94.94 95 ALA A C 1
ATOM 807 O O . ALA A 1 95 ? 14.896 -4.731 -19.999 1.00 94.94 95 ALA A O 1
ATOM 808 N N . PHE A 1 96 ? 14.111 -2.642 -19.753 1.00 95.44 96 PHE A N 1
ATOM 809 C CA . PHE A 1 96 ? 14.537 -2.186 -21.080 1.00 95.44 96 PHE A CA 1
ATOM 810 C C . PHE A 1 96 ? 16.059 -2.129 -21.225 1.00 95.44 96 PHE A C 1
ATOM 812 O O . PHE A 1 96 ? 16.586 -2.535 -22.262 1.00 95.44 96 PHE A O 1
ATOM 819 N N . GLU A 1 97 ? 16.772 -1.650 -20.205 1.00 96.44 97 GLU A N 1
ATOM 820 C CA . GLU A 1 97 ? 18.234 -1.617 -20.211 1.00 96.44 97 GLU A CA 1
ATOM 821 C C . GLU A 1 97 ? 18.817 -3.032 -20.301 1.00 96.44 97 GLU A C 1
ATOM 823 O O . GLU A 1 97 ? 19.701 -3.293 -21.122 1.00 96.44 97 GLU A O 1
ATOM 828 N N . GLU A 1 98 ? 18.288 -3.960 -19.503 1.00 96.50 98 GLU A N 1
ATOM 829 C CA . GLU A 1 98 ? 18.715 -5.356 -19.514 1.00 96.50 98 GLU A CA 1
ATOM 830 C C . GLU A 1 98 ? 18.450 -6.009 -20.873 1.00 96.50 98 GLU A C 1
ATOM 832 O O . GLU A 1 98 ? 19.352 -6.604 -21.466 1.00 96.50 98 GLU A O 1
ATOM 837 N N . LEU A 1 99 ? 17.257 -5.810 -21.440 1.00 96.31 99 LEU A N 1
ATOM 838 C CA . LEU A 1 99 ? 16.946 -6.274 -22.790 1.00 96.31 99 LEU A CA 1
ATOM 839 C C . LEU A 1 99 ? 17.932 -5.705 -23.823 1.00 96.31 99 LEU A C 1
ATOM 841 O O . LEU A 1 99 ? 18.443 -6.444 -24.666 1.00 96.31 99 LEU A O 1
ATOM 845 N N . GLY A 1 100 ? 18.245 -4.410 -23.739 1.00 96.50 100 GLY A N 1
ATOM 846 C CA . GLY A 1 100 ? 19.226 -3.757 -24.602 1.00 96.50 100 GLY A CA 1
ATOM 847 C C . GLY A 1 100 ? 20.611 -4.402 -24.510 1.00 96.50 100 GLY A C 1
ATOM 848 O O . GLY A 1 100 ? 21.230 -4.673 -25.543 1.00 96.50 100 GLY A O 1
ATOM 849 N N . LYS A 1 101 ? 21.081 -4.719 -23.297 1.00 96.94 101 LYS A N 1
ATOM 850 C CA . LYS A 1 101 ? 22.354 -5.429 -23.076 1.00 96.94 101 LYS A CA 1
ATOM 851 C C . LYS A 1 101 ? 22.357 -6.803 -23.739 1.00 96.94 101 LYS A C 1
ATOM 853 O O . LYS A 1 101 ? 23.314 -7.128 -24.447 1.00 96.94 101 LYS A O 1
ATOM 858 N N . GLN A 1 102 ? 21.287 -7.579 -23.569 1.00 96.94 102 GLN A N 1
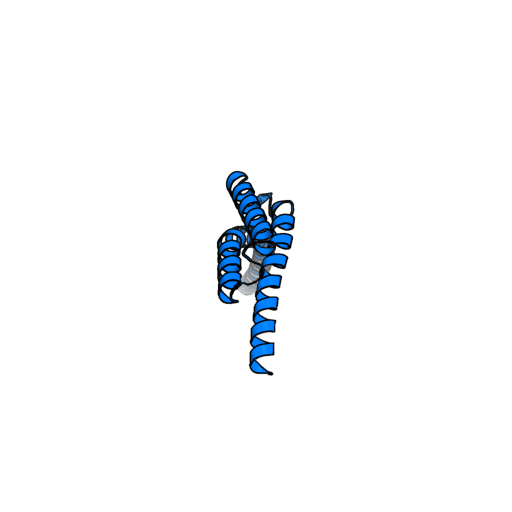ATOM 859 C CA . GLN A 1 102 ? 21.170 -8.904 -24.180 1.00 96.94 102 GLN A CA 1
ATOM 860 C C . GLN A 1 102 ? 21.167 -8.821 -25.711 1.00 96.94 102 GLN A C 1
ATOM 862 O O . GLN A 1 102 ? 21.904 -9.547 -26.379 1.00 96.94 102 GLN A O 1
ATOM 867 N N . VAL A 1 103 ? 20.422 -7.874 -26.288 1.00 96.81 103 VAL A N 1
ATOM 868 C CA . VAL A 1 103 ? 20.410 -7.638 -27.741 1.00 96.81 103 VAL A CA 1
ATOM 869 C C . VAL A 1 103 ? 21.808 -7.294 -28.261 1.00 96.81 103 VAL A C 1
ATOM 871 O O . VAL A 1 103 ? 22.256 -7.875 -29.251 1.00 96.81 103 VAL A O 1
ATOM 874 N N . GLN A 1 104 ? 22.533 -6.400 -27.583 1.00 96.62 104 GLN A N 1
ATOM 875 C CA . GLN A 1 104 ? 23.905 -6.045 -27.959 1.00 96.62 104 GLN A CA 1
ATOM 876 C C . GLN A 1 104 ? 24.856 -7.245 -27.889 1.00 96.62 104 GLN A C 1
ATOM 878 O O . GLN A 1 104 ? 25.708 -7.412 -28.766 1.00 96.62 104 GLN A O 1
ATOM 883 N N . LEU A 1 105 ? 24.710 -8.103 -26.877 1.00 96.62 105 LEU A N 1
ATOM 884 C CA . LEU A 1 105 ? 25.491 -9.331 -26.759 1.00 96.62 105 LEU A CA 1
ATOM 885 C C . LEU A 1 105 ? 25.236 -10.267 -27.948 1.00 96.62 105 LEU A C 1
ATOM 887 O O . LEU A 1 105 ? 26.189 -10.702 -28.600 1.00 96.62 105 LEU A O 1
ATOM 891 N N . TYR A 1 106 ? 23.971 -10.517 -28.291 1.00 95.69 106 TYR A N 1
ATOM 892 C CA . TYR A 1 106 ? 23.621 -11.358 -29.437 1.00 95.69 106 TYR A CA 1
ATOM 893 C C . TYR A 1 106 ? 24.120 -10.776 -30.762 1.00 95.69 106 TYR A C 1
ATOM 895 O O . TYR A 1 106 ? 24.674 -11.510 -31.581 1.00 95.69 106 TYR A O 1
ATOM 903 N N . MET A 1 107 ? 24.009 -9.459 -30.964 1.00 95.12 107 MET A N 1
ATOM 904 C CA . MET A 1 107 ? 24.549 -8.791 -32.154 1.00 95.12 107 MET A CA 1
ATOM 905 C C . MET A 1 107 ? 26.061 -8.997 -32.289 1.00 95.12 107 MET A C 1
ATOM 907 O O . MET A 1 107 ? 26.540 -9.308 -33.381 1.00 95.12 107 MET A O 1
ATOM 911 N N . LYS A 1 108 ? 26.820 -8.883 -31.189 1.00 95.25 108 LYS A N 1
ATOM 912 C CA . LYS A 1 108 ? 28.269 -9.143 -31.190 1.00 95.25 108 LYS A CA 1
ATOM 913 C C . LYS A 1 108 ? 28.587 -10.581 -31.600 1.00 95.25 108 LYS A C 1
ATOM 915 O O . LYS A 1 108 ? 29.469 -10.782 -32.432 1.00 95.25 108 LYS A O 1
ATOM 920 N N . VAL A 1 109 ? 27.854 -11.561 -31.069 1.00 95.00 109 VAL A N 1
ATOM 921 C CA . VAL A 1 109 ? 28.033 -12.983 -31.413 1.00 95.00 109 VAL A CA 1
ATOM 922 C C . VAL A 1 109 ? 27.731 -13.239 -32.892 1.00 95.00 109 VAL A C 1
ATOM 924 O O . VAL A 1 109 ? 28.540 -13.854 -33.586 1.00 95.00 109 VAL A O 1
ATOM 927 N N . ILE A 1 110 ? 26.607 -12.726 -33.400 1.00 94.50 110 ILE A N 1
ATOM 928 C CA . ILE A 1 110 ? 26.219 -12.877 -34.811 1.00 94.50 110 ILE A CA 1
ATOM 929 C C . ILE A 1 110 ? 27.268 -12.245 -35.733 1.00 94.50 110 ILE A C 1
ATOM 931 O O . ILE A 1 110 ? 27.667 -12.857 -36.724 1.00 94.50 110 ILE A O 1
ATOM 935 N N . ASN A 1 111 ? 27.739 -11.038 -35.411 1.00 93.50 111 ASN A N 1
ATOM 936 C CA . ASN A 1 111 ? 28.754 -10.349 -36.208 1.00 93.50 111 ASN A CA 1
ATOM 937 C C . ASN A 1 111 ? 30.092 -11.098 -36.197 1.00 93.50 111 ASN A C 1
ATOM 939 O O . ASN A 1 111 ? 30.711 -11.252 -37.248 1.00 93.50 111 ASN A O 1
ATOM 943 N N . ALA A 1 112 ? 30.512 -11.627 -35.044 1.00 92.56 112 ALA A N 1
ATOM 944 C CA . ALA A 1 112 ? 31.708 -12.461 -34.951 1.00 92.56 112 ALA A CA 1
ATOM 945 C C . ALA A 1 112 ? 31.596 -13.727 -35.817 1.00 92.56 112 ALA A C 1
ATOM 947 O O . ALA A 1 112 ? 32.554 -14.091 -36.498 1.00 92.56 112 ALA A O 1
ATOM 948 N N . PHE A 1 113 ? 30.423 -14.369 -35.845 1.00 91.81 113 PHE A N 1
ATOM 949 C 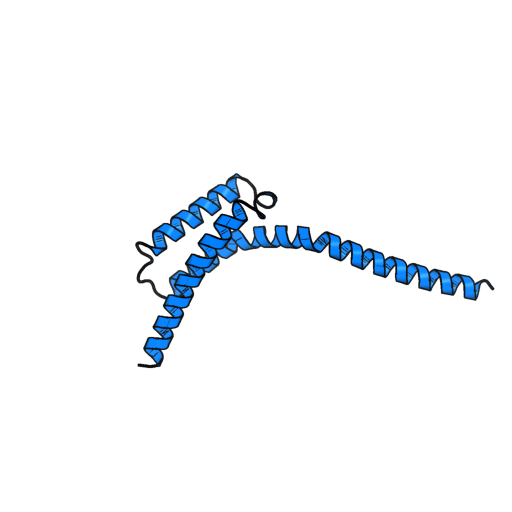CA . PHE A 1 113 ? 30.186 -15.534 -36.696 1.00 91.81 113 PHE A CA 1
ATOM 950 C C . PHE A 1 113 ? 30.232 -15.180 -38.188 1.00 91.81 113 PHE A C 1
ATOM 952 O O . PHE A 1 113 ? 30.948 -15.830 -38.944 1.00 91.81 113 PHE A O 1
ATOM 959 N N . LYS A 1 114 ? 29.542 -14.112 -38.614 1.00 88.38 114 LYS A N 1
ATOM 960 C CA . LYS A 1 114 ? 29.579 -13.636 -40.010 1.00 88.38 114 LYS A CA 1
ATOM 961 C C . LYS A 1 114 ? 31.005 -13.336 -40.475 1.00 88.38 114 LYS A C 1
ATOM 963 O O . LYS A 1 114 ? 31.410 -13.797 -41.537 1.00 88.38 114 LYS A O 1
ATOM 968 N N . ASN A 1 115 ? 31.787 -12.642 -39.650 1.00 82.50 115 ASN A N 1
ATOM 969 C CA . ASN A 1 115 ? 33.179 -12.308 -39.964 1.00 82.50 115 ASN A CA 1
ATOM 970 C C . ASN A 1 115 ? 34.096 -13.539 -40.055 1.00 82.50 115 ASN A C 1
ATOM 972 O O . ASN A 1 115 ? 35.136 -13.470 -40.706 1.00 82.50 115 ASN A O 1
ATOM 976 N N . LYS A 1 116 ? 33.732 -14.652 -39.406 1.00 77.69 116 LYS A N 1
ATOM 977 C CA . LYS A 1 116 ? 34.475 -15.919 -39.452 1.00 77.69 116 LYS A CA 1
ATOM 978 C C . LYS A 1 116 ? 34.063 -16.824 -40.620 1.00 77.69 116 LYS A C 1
ATOM 980 O O . LYS A 1 116 ? 34.841 -17.683 -40.995 1.00 77.69 116 LYS A O 1
ATOM 985 N N . VAL A 1 117 ? 32.852 -16.669 -41.156 1.00 69.62 117 VAL A N 1
ATOM 986 C CA . VAL A 1 117 ? 32.351 -17.452 -42.305 1.00 69.62 117 VAL A CA 1
ATOM 987 C C . VAL A 1 117 ? 32.698 -16.792 -43.647 1.00 69.62 117 VAL A C 1
ATOM 989 O O . VAL A 1 117 ? 32.804 -17.483 -44.654 1.00 69.62 117 VAL A O 1
ATOM 992 N N . CYS A 1 118 ? 32.879 -15.468 -43.675 1.00 55.56 118 CYS A N 1
ATOM 993 C CA . CYS A 1 118 ? 33.255 -14.715 -44.879 1.00 55.56 118 CYS A CA 1
ATOM 994 C C . CYS A 1 118 ? 34.777 -14.542 -45.086 1.00 55.56 118 CYS A C 1
ATOM 996 O O . CYS A 1 118 ? 35.163 -13.907 -46.065 1.00 55.56 118 CYS A O 1
ATOM 998 N N . ASN A 1 119 ? 35.614 -15.072 -44.187 1.00 47.56 119 ASN A N 1
ATOM 999 C CA . ASN A 1 119 ? 37.073 -15.201 -44.333 1.00 47.56 119 ASN A CA 1
ATOM 1000 C C . ASN A 1 119 ? 37.438 -16.683 -44.400 1.00 47.56 119 ASN A C 1
ATOM 1002 O O . ASN A 1 119 ? 38.406 -17.013 -45.117 1.00 47.56 119 ASN A O 1
#

pLDDT: mean 92.39, std 7.45, range [47.56, 96.94]

Organism: Eleutherodactylus coqui (NCBI:txid57060)

Foldseek 3Di:
DVVVVVQVVLLVVLLVLLVVCLVVVLVCCVPLLVVQDDPVLSVVLNVLSVVSVVCCVPVVVDDHSVVSVVSSVVSCVSCVSSVVSSVCVVCVVVVVVVVVVVVVVVVVVVVVVVVVVVD

Radius of gyration: 24.25 Å; chains: 1; bounding box: 53×34×74 Å

InterPro domains:
  IPR013126 Heat shock protein 70 family [PF00012] (3-87)
  IPR013126 Heat shock protein 70 family [PTHR45639] (1-113)
  IPR029048 Heat shock protein 70kD, C-terminal domain superfamily [G3DSA:1.20.1270.10] (1-97)
  IPR029048 Heat shock protein 70kD, C-terminal domain superfamily [SSF100934] (13-95)